Protein AF-A0A6L2PH48-F1 (afdb_monomer_lite)

pLDDT: mean 87.09, std 17.73, range [36.88, 98.69]

Organism: Coptotermes formosanus (NCBI:txid36987)

Radius of gyration: 19.66 Å; chains: 1; bounding box: 58×32×39 Å

Structure (mmCIF, N/CA/C/O backbone):
data_AF-A0A6L2PH48-F1
#
_entry.id   AF-A0A6L2PH48-F1
#
loop_
_atom_site.group_PDB
_atom_site.id
_atom_site.type_symbol
_atom_site.label_atom_id
_atom_site.label_alt_id
_atom_site.label_comp_id
_atom_site.label_asym_id
_atom_site.label_entity_id
_atom_site.label_seq_id
_atom_site.pdbx_PDB_ins_code
_atom_site.Cartn_x
_atom_site.Cartn_y
_atom_site.Cartn_z
_atom_site.occupancy
_atom_site.B_iso_or_equiv
_atom_site.auth_seq_id
_atom_site.auth_comp_id
_atom_site.auth_asym_id
_atom_site.auth_atom_id
_atom_site.pdbx_PDB_model_num
ATOM 1 N N . GLU A 1 1 ? 45.944 -24.969 -23.883 1.00 36.88 1 GLU A N 1
ATOM 2 C CA . GLU A 1 1 ? 46.079 -24.411 -22.525 1.00 36.88 1 GLU A CA 1
ATOM 3 C C . GLU A 1 1 ? 44.964 -23.406 -22.315 1.00 36.88 1 GLU A C 1
ATOM 5 O O . GLU A 1 1 ? 44.760 -22.555 -23.171 1.00 36.88 1 GLU A O 1
ATOM 10 N N . THR A 1 2 ? 44.193 -23.558 -21.245 1.00 51.12 2 THR A N 1
ATOM 11 C CA . THR A 1 2 ? 43.094 -22.650 -20.906 1.00 51.12 2 THR A CA 1
ATOM 12 C C . THR A 1 2 ? 43.474 -21.897 -19.639 1.00 51.12 2 THR A C 1
ATOM 14 O O . THR A 1 2 ? 43.689 -22.535 -18.611 1.00 51.12 2 THR A O 1
ATOM 17 N N . PRO A 1 3 ? 43.490 -20.561 -19.674 1.00 49.91 3 PRO A N 1
ATOM 18 C CA . PRO A 1 3 ? 43.210 -19.751 -18.499 1.00 49.91 3 PRO A CA 1
ATOM 19 C C . PRO A 1 3 ? 41.980 -18.889 -18.836 1.00 49.91 3 PRO A C 1
ATOM 21 O O . PRO A 1 3 ? 42.009 -18.041 -19.714 1.00 49.91 3 PRO A O 1
ATOM 24 N N . GLY A 1 4 ? 40.803 -19.156 -18.278 1.00 52.53 4 GLY A N 1
ATOM 25 C CA . GLY A 1 4 ? 40.568 -18.955 -16.853 1.00 52.53 4 GLY A CA 1
ATOM 26 C C . GLY A 1 4 ? 40.223 -17.493 -16.533 1.00 52.53 4 GLY A C 1
ATOM 27 O O . GLY A 1 4 ? 40.704 -16.973 -15.535 1.00 52.53 4 GLY A O 1
ATOM 28 N N . GLY A 1 5 ? 39.418 -16.821 -17.366 1.00 50.19 5 GLY A N 1
ATOM 29 C CA . GLY A 1 5 ? 38.794 -15.542 -17.023 1.00 50.19 5 GLY A CA 1
ATOM 30 C C . GLY A 1 5 ? 37.489 -15.796 -16.276 1.00 50.19 5 GLY A C 1
ATOM 31 O O . GLY A 1 5 ? 36.470 -16.098 -16.893 1.00 50.19 5 GLY A O 1
ATOM 32 N N . ARG A 1 6 ? 37.524 -15.745 -14.942 1.00 55.69 6 ARG A N 1
ATOM 33 C CA . ARG A 1 6 ? 36.308 -15.753 -14.122 1.00 55.69 6 ARG A CA 1
ATOM 34 C C . ARG A 1 6 ? 35.474 -14.529 -14.499 1.00 55.69 6 ARG A C 1
ATOM 36 O O . ARG A 1 6 ? 35.952 -13.404 -14.429 1.00 55.69 6 ARG A O 1
ATOM 43 N N . ASN A 1 7 ? 34.231 -14.765 -14.915 1.00 59.56 7 ASN A N 1
ATOM 44 C CA . ASN A 1 7 ? 33.219 -13.723 -15.030 1.00 59.56 7 ASN A CA 1
ATOM 45 C C . ASN A 1 7 ? 32.899 -13.205 -13.622 1.00 59.56 7 ASN A C 1
ATOM 47 O O . ASN A 1 7 ? 31.963 -13.670 -12.973 1.00 59.56 7 ASN A O 1
ATOM 51 N N . ASP A 1 8 ? 33.663 -12.218 -13.163 1.00 52.19 8 ASP A N 1
ATOM 52 C CA . ASP A 1 8 ? 33.478 -11.523 -11.884 1.00 52.19 8 ASP A CA 1
ATOM 53 C C . ASP A 1 8 ? 32.267 -10.559 -11.897 1.00 52.19 8 ASP A C 1
ATOM 55 O O . ASP A 1 8 ? 32.209 -9.575 -11.162 1.00 52.19 8 ASP A O 1
ATOM 59 N N . HIS A 1 9 ? 31.238 -10.845 -12.701 1.00 56.16 9 HIS A N 1
ATOM 60 C CA . HIS A 1 9 ? 29.973 -10.099 -12.694 1.00 56.16 9 HIS A CA 1
ATOM 61 C C . HIS A 1 9 ? 29.016 -10.531 -11.572 1.00 56.16 9 HIS A C 1
ATOM 63 O O . HIS A 1 9 ? 27.954 -9.933 -11.403 1.00 56.16 9 HIS A O 1
ATOM 69 N N . ALA A 1 10 ? 29.379 -11.539 -10.776 1.00 55.91 10 ALA A N 1
ATOM 70 C CA . ALA A 1 10 ? 28.521 -12.073 -9.719 1.00 55.91 10 ALA A CA 1
ATOM 71 C C . ALA A 1 10 ? 28.511 -11.243 -8.417 1.00 55.91 10 ALA A C 1
ATOM 73 O O . ALA A 1 10 ? 27.684 -11.509 -7.551 1.00 55.91 10 ALA A O 1
ATOM 74 N N . SER A 1 11 ? 29.383 -10.235 -8.253 1.00 56.53 11 SER A N 1
ATOM 75 C CA . SER A 1 11 ? 29.562 -9.557 -6.952 1.00 56.53 11 SER A CA 1
ATOM 76 C C . SER A 1 11 ? 29.267 -8.046 -6.920 1.00 56.53 11 SER A C 1
ATOM 78 O O . SER A 1 11 ? 29.478 -7.421 -5.881 1.00 56.53 11 SER A O 1
ATOM 80 N N . LYS A 1 12 ? 28.754 -7.433 -7.997 1.00 53.44 12 LYS A N 1
ATOM 81 C CA . LYS A 1 12 ? 28.449 -5.981 -8.034 1.00 53.44 12 LYS A CA 1
ATOM 82 C C . LYS A 1 12 ? 27.049 -5.613 -8.556 1.00 53.44 12 LYS A C 1
ATOM 84 O O . LYS A 1 12 ? 26.859 -4.543 -9.116 1.00 53.44 12 LYS A O 1
ATOM 89 N N . LYS A 1 13 ? 26.036 -6.456 -8.337 1.00 55.81 13 LYS A N 1
ATOM 90 C CA . LYS A 1 13 ? 24.618 -6.106 -8.583 1.00 55.81 13 LYS A CA 1
ATOM 91 C C . LYS A 1 13 ? 23.883 -5.687 -7.300 1.00 55.81 13 LYS A C 1
ATOM 93 O O . LYS A 1 13 ? 22.818 -6.206 -7.001 1.00 55.81 13 LYS A O 1
ATOM 98 N N . LYS A 1 14 ? 24.475 -4.802 -6.493 1.00 57.84 14 LYS A N 1
ATOM 99 C CA . LYS A 1 14 ? 23.814 -4.234 -5.295 1.00 57.84 14 LYS A CA 1
ATOM 100 C C . LYS A 1 14 ? 23.665 -2.710 -5.333 1.00 57.84 14 LYS A C 1
ATOM 102 O O . LYS A 1 14 ? 23.274 -2.123 -4.335 1.00 57.84 14 LYS A O 1
ATOM 107 N N . GLU A 1 15 ? 23.987 -2.069 -6.456 1.00 64.94 15 GLU A N 1
ATOM 108 C CA . GLU A 1 15 ? 23.988 -0.600 -6.567 1.00 64.94 15 GLU A CA 1
ATOM 109 C C . GLU A 1 15 ? 22.859 -0.044 -7.447 1.00 64.94 15 GLU A C 1
ATOM 111 O O . GLU A 1 15 ? 22.722 1.169 -7.568 1.00 64.94 15 GLU A O 1
ATOM 116 N N . CYS A 1 16 ? 22.027 -0.901 -8.044 1.00 79.06 16 CYS A N 1
ATOM 117 C CA . CYS A 1 16 ? 20.864 -0.464 -8.814 1.00 79.06 16 CYS A CA 1
ATOM 118 C C . CYS A 1 16 ? 19.580 -0.634 -7.985 1.00 79.06 16 CYS A C 1
ATOM 120 O O . CYS A 1 16 ? 19.488 -1.599 -7.221 1.00 79.06 16 CYS A O 1
ATOM 122 N N . PRO A 1 17 ? 18.590 0.267 -8.130 1.00 86.62 17 PRO A N 1
ATOM 123 C CA . PRO A 1 17 ? 17.239 0.034 -7.626 1.00 86.62 17 PRO A CA 1
ATOM 124 C C . PRO A 1 17 ? 16.660 -1.285 -8.154 1.00 86.62 17 PRO A C 1
ATOM 126 O O . PRO A 1 17 ? 17.078 -1.766 -9.209 1.00 86.62 17 PRO A O 1
ATOM 129 N N . LEU A 1 18 ? 15.689 -1.836 -7.423 1.00 92.62 18 LEU A N 1
ATOM 130 C CA . LEU A 1 18 ? 14.953 -3.036 -7.827 1.00 92.62 18 LEU A CA 1
ATOM 131 C C . LEU A 1 18 ? 14.267 -2.821 -9.179 1.00 92.62 18 LEU A C 1
ATOM 133 O O . LEU A 1 18 ? 13.784 -1.719 -9.464 1.00 92.62 18 LEU A O 1
ATOM 137 N N . ASP A 1 19 ? 14.187 -3.878 -9.983 1.00 93.19 19 ASP A N 1
ATOM 138 C CA . ASP A 1 19 ? 13.305 -3.866 -11.147 1.00 93.19 19 ASP A CA 1
ATOM 139 C C . ASP A 1 19 ? 11.823 -3.961 -10.731 1.00 93.19 19 ASP A C 1
ATOM 141 O O . ASP A 1 19 ? 11.487 -4.121 -9.554 1.00 93.19 19 ASP A O 1
ATOM 145 N N . LYS A 1 20 ? 10.916 -3.815 -11.704 1.00 93.31 20 LYS A N 1
ATOM 146 C CA . LYS A 1 20 ? 9.465 -3.791 -11.470 1.00 93.31 20 LYS A CA 1
ATOM 147 C C . LYS A 1 20 ? 8.958 -5.069 -10.788 1.00 93.31 20 LYS A C 1
ATOM 149 O O . LYS A 1 20 ? 8.104 -4.976 -9.906 1.00 93.31 20 LYS A O 1
ATOM 154 N N . ASP A 1 21 ? 9.467 -6.233 -11.182 1.00 94.69 21 ASP A N 1
ATOM 155 C CA . ASP A 1 21 ? 8.972 -7.527 -10.705 1.00 94.69 21 ASP A CA 1
ATOM 156 C C . ASP A 1 21 ? 9.513 -7.827 -9.303 1.00 94.69 21 ASP A C 1
ATOM 158 O O . ASP A 1 21 ? 8.756 -8.225 -8.410 1.00 94.69 21 ASP A O 1
ATOM 162 N N . GLU A 1 22 ? 10.801 -7.561 -9.067 1.00 95.50 22 GLU A N 1
ATOM 163 C CA . GLU A 1 22 ? 11.425 -7.667 -7.747 1.00 95.50 22 GLU A CA 1
ATOM 164 C C . GLU A 1 22 ? 10.775 -6.708 -6.742 1.00 95.50 22 GLU A C 1
ATOM 166 O O . GLU A 1 22 ? 10.441 -7.113 -5.621 1.00 95.50 22 GLU A O 1
ATOM 171 N N . LEU A 1 23 ? 10.549 -5.454 -7.149 1.00 96.25 23 LEU A N 1
ATOM 172 C CA . LEU A 1 23 ? 9.843 -4.451 -6.354 1.00 96.25 23 LEU A CA 1
ATOM 173 C C . LEU A 1 23 ? 8.416 -4.905 -6.036 1.00 96.25 23 LEU A C 1
ATOM 175 O O . LEU A 1 23 ? 7.996 -4.832 -4.878 1.00 96.25 23 LEU A O 1
ATOM 179 N N . GLY A 1 24 ? 7.674 -5.376 -7.041 1.00 95.88 24 GLY A N 1
ATOM 180 C CA . GLY A 1 24 ? 6.308 -5.874 -6.891 1.00 95.88 24 GLY A CA 1
ATOM 181 C C . GLY A 1 24 ? 6.221 -7.026 -5.896 1.00 95.88 24 GLY A C 1
ATOM 182 O O . GLY A 1 24 ? 5.423 -6.977 -4.959 1.00 95.88 24 GLY A O 1
ATOM 183 N N . ASN A 1 25 ? 7.090 -8.027 -6.036 1.00 97.38 25 ASN A N 1
ATOM 184 C CA . ASN A 1 25 ? 7.126 -9.187 -5.147 1.00 97.38 25 ASN A CA 1
ATOM 185 C C . ASN A 1 25 ? 7.443 -8.798 -3.691 1.00 97.38 25 ASN A C 1
ATOM 187 O O . ASN A 1 25 ? 6.759 -9.232 -2.762 1.00 97.38 25 ASN A O 1
ATOM 191 N N . GLN A 1 26 ? 8.438 -7.931 -3.476 1.00 97.44 26 GLN A N 1
ATOM 192 C CA . GLN A 1 26 ? 8.778 -7.453 -2.129 1.00 97.44 26 GLN A CA 1
ATOM 193 C C . GLN A 1 26 ? 7.664 -6.589 -1.524 1.00 97.44 26 GLN A C 1
ATOM 195 O O . GLN A 1 26 ? 7.366 -6.701 -0.334 1.00 97.44 26 GLN A O 1
ATOM 200 N N . THR A 1 27 ? 7.004 -5.778 -2.352 1.00 97.25 27 THR A N 1
ATOM 201 C CA . THR A 1 27 ? 5.839 -4.983 -1.951 1.00 97.25 27 THR A CA 1
ATOM 202 C C . THR A 1 27 ? 4.698 -5.880 -1.481 1.00 97.25 27 THR A C 1
ATOM 204 O O . THR A 1 27 ? 4.158 -5.659 -0.400 1.00 97.25 27 THR A O 1
ATOM 207 N N . TRP A 1 28 ? 4.352 -6.921 -2.242 1.00 96.94 28 TRP A N 1
ATOM 208 C CA . TRP A 1 28 ? 3.314 -7.873 -1.840 1.00 96.94 28 TRP A CA 1
ATOM 209 C C . TRP A 1 28 ? 3.658 -8.581 -0.531 1.00 96.94 28 TRP A C 1
ATOM 211 O O . TRP A 1 28 ? 2.781 -8.744 0.317 1.00 96.94 28 TRP A O 1
ATOM 221 N N . GLY A 1 29 ? 4.931 -8.929 -0.323 1.00 98.38 29 GLY A N 1
ATOM 222 C CA . GLY A 1 29 ? 5.413 -9.465 0.951 1.00 98.38 29 GLY A CA 1
ATOM 223 C C . GLY A 1 29 ? 5.151 -8.523 2.132 1.00 98.38 29 GLY A C 1
ATOM 224 O O . GLY A 1 29 ? 4.638 -8.959 3.165 1.00 98.38 29 GLY A O 1
ATOM 225 N N . LEU A 1 30 ? 5.437 -7.226 1.970 1.00 97.81 30 LEU A N 1
ATOM 226 C CA . LEU A 1 30 ? 5.127 -6.199 2.970 1.00 97.81 30 LEU A CA 1
ATOM 227 C C . LEU A 1 30 ? 3.616 -6.093 3.221 1.00 97.81 30 LEU A C 1
ATOM 229 O O . LEU A 1 30 ? 3.184 -6.197 4.368 1.00 97.81 30 LEU A O 1
ATOM 233 N N . LEU A 1 31 ? 2.813 -5.920 2.167 1.00 97.25 31 LEU A N 1
ATOM 234 C CA . LEU A 1 31 ? 1.368 -5.695 2.283 1.00 97.25 31 LEU A CA 1
ATOM 235 C C . LEU A 1 31 ? 0.642 -6.888 2.914 1.00 97.25 31 LEU A C 1
ATOM 237 O O . LEU A 1 31 ? -0.184 -6.704 3.809 1.00 97.25 31 LEU A O 1
ATOM 241 N N . HIS A 1 32 ? 0.975 -8.117 2.509 1.00 97.62 32 HIS A N 1
ATOM 242 C CA . HIS A 1 32 ? 0.398 -9.316 3.118 1.00 97.62 32 HIS A CA 1
ATOM 243 C C . HIS A 1 32 ? 0.808 -9.478 4.579 1.00 97.62 32 HIS A C 1
ATOM 245 O O . HIS A 1 32 ? -0.010 -9.900 5.392 1.00 97.62 32 HIS A O 1
ATOM 251 N N . THR A 1 33 ? 2.042 -9.111 4.928 1.00 98.44 33 THR A N 1
ATOM 252 C CA . THR A 1 33 ? 2.500 -9.128 6.320 1.00 98.44 33 THR A CA 1
ATOM 253 C C . THR A 1 33 ? 1.732 -8.098 7.147 1.00 98.44 33 THR A C 1
ATOM 255 O O . THR A 1 33 ? 1.204 -8.439 8.200 1.00 98.44 33 THR A O 1
ATOM 258 N N . MET A 1 34 ? 1.580 -6.865 6.655 1.00 97.81 34 MET A N 1
ATOM 259 C CA . MET A 1 34 ? 0.757 -5.840 7.310 1.00 97.81 34 MET A CA 1
ATOM 260 C C . MET A 1 34 ? -0.682 -6.319 7.522 1.00 97.81 34 MET A C 1
ATOM 262 O O . MET A 1 34 ? -1.213 -6.162 8.616 1.00 97.81 34 MET A O 1
ATOM 266 N N . GLY A 1 35 ? -1.288 -6.947 6.510 1.00 97.31 35 GLY A N 1
ATOM 267 C CA . GLY A 1 35 ? -2.627 -7.526 6.613 1.00 97.31 35 GLY A CA 1
ATOM 268 C C . GLY A 1 35 ? -2.716 -8.676 7.620 1.00 97.31 35 GLY A C 1
ATOM 269 O O . GLY A 1 35 ? -3.681 -8.747 8.372 1.00 97.31 35 GLY A O 1
ATOM 270 N N . ALA A 1 36 ? -1.702 -9.542 7.687 1.00 98.06 36 ALA A N 1
ATOM 271 C CA . ALA A 1 36 ? -1.656 -10.658 8.634 1.00 98.06 36 ALA A CA 1
ATOM 272 C C . ALA A 1 36 ? -1.530 -10.206 10.100 1.00 98.06 36 ALA A C 1
ATOM 274 O O . ALA A 1 36 ? -2.009 -10.899 10.994 1.00 98.06 36 ALA A O 1
ATOM 275 N N . TYR A 1 37 ? -0.892 -9.058 10.343 1.00 97.62 37 TYR A N 1
ATOM 276 C CA . TYR A 1 37 ? -0.768 -8.452 11.673 1.00 97.62 37 TYR A CA 1
ATOM 277 C C . TYR A 1 37 ? -1.820 -7.371 11.951 1.00 97.62 37 TYR A C 1
ATOM 279 O O . TYR A 1 37 ? -1.817 -6.784 13.035 1.00 97.62 37 TYR A O 1
ATOM 287 N N . TYR A 1 38 ? -2.718 -7.096 11.003 1.00 98.06 38 TYR A N 1
ATOM 288 C CA . TYR A 1 38 ? -3.805 -6.154 11.221 1.00 98.06 38 TYR A CA 1
ATOM 289 C C . TYR A 1 38 ? -4.783 -6.727 12.264 1.00 98.06 38 TYR A C 1
ATOM 291 O O . TYR A 1 38 ? -5.173 -7.889 12.140 1.00 98.06 38 TYR A O 1
ATOM 299 N N . PRO A 1 39 ? -5.182 -5.966 13.303 1.00 98.12 39 PRO A N 1
ATOM 300 C CA . PRO A 1 39 ? -5.991 -6.513 14.390 1.00 98.12 39 PRO A CA 1
ATOM 301 C C . PRO A 1 39 ? -7.360 -7.025 13.922 1.00 98.12 39 PRO A C 1
ATOM 303 O O . PRO A 1 39 ? -8.021 -6.373 13.119 1.00 98.12 39 PRO A O 1
ATOM 306 N N . ASP A 1 40 ? -7.863 -8.105 14.532 1.00 97.94 40 ASP A N 1
ATOM 307 C CA . ASP A 1 40 ? -9.241 -8.588 14.304 1.00 97.94 40 ASP A CA 1
ATOM 308 C C . ASP A 1 40 ? -10.305 -7.537 14.679 1.00 97.94 40 ASP A C 1
ATOM 310 O O . ASP A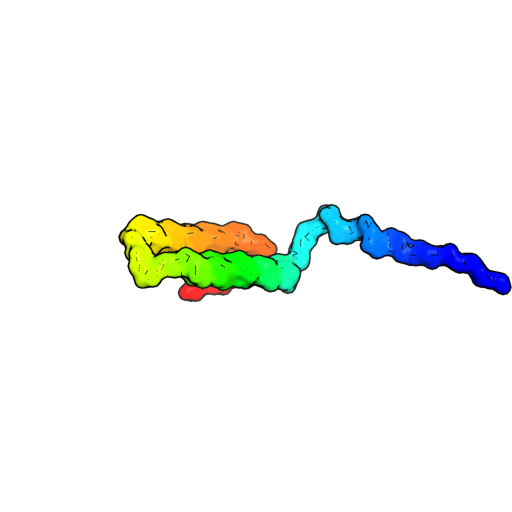 1 40 ? -11.421 -7.520 14.156 1.00 97.94 40 ASP A O 1
ATOM 314 N N . LYS A 1 41 ? -9.972 -6.664 15.638 1.00 98.06 41 LYS A N 1
ATOM 315 C CA . LYS A 1 41 ? -10.830 -5.582 16.140 1.00 98.06 41 LYS A CA 1
ATOM 316 C C . LYS A 1 41 ? -10.056 -4.263 16.149 1.00 98.06 41 LYS A C 1
ATOM 318 O O . LYS A 1 41 ? -9.674 -3.801 17.223 1.00 98.06 41 LYS A O 1
ATOM 323 N N . PRO A 1 42 ? -9.833 -3.655 14.976 1.00 98.00 42 PRO A N 1
ATOM 324 C CA . PRO A 1 42 ? -9.085 -2.416 14.884 1.00 98.00 42 PRO A CA 1
ATOM 325 C C . PRO A 1 42 ? -9.942 -1.254 15.386 1.00 98.00 42 PRO A C 1
ATOM 327 O O . PRO A 1 42 ? -11.163 -1.202 15.141 1.00 98.00 42 PRO A O 1
ATOM 330 N N . THR A 1 43 ? -9.290 -0.314 16.057 1.00 98.69 43 THR A N 1
ATOM 331 C CA . THR A 1 43 ? -9.841 0.983 16.446 1.00 98.69 43 THR A CA 1
ATOM 332 C C . THR A 1 43 ? -10.220 1.807 15.213 1.00 98.69 43 THR A C 1
ATOM 334 O O . THR A 1 43 ? -9.811 1.522 14.085 1.00 98.69 43 THR A O 1
ATOM 337 N N . SER A 1 44 ? -11.028 2.850 15.403 1.00 98.44 44 SER A N 1
ATOM 338 C CA . SER A 1 44 ? -11.377 3.764 14.308 1.00 98.44 44 SER A CA 1
ATOM 339 C C . SER A 1 44 ? -10.145 4.459 13.716 1.00 98.44 44 SER A C 1
ATOM 341 O O . SER A 1 44 ? -10.108 4.695 12.511 1.00 98.44 44 SER A O 1
ATOM 343 N N . GLU A 1 45 ? -9.144 4.749 14.550 1.00 98.50 45 GLU A N 1
ATOM 344 C CA . GLU A 1 45 ? -7.876 5.356 14.139 1.00 98.50 45 GLU A CA 1
ATOM 345 C C . GLU A 1 45 ? -7.063 4.391 13.272 1.00 98.50 45 GLU A C 1
ATOM 347 O O . GLU A 1 45 ? -6.763 4.724 12.134 1.00 98.50 45 GLU A O 1
ATOM 352 N N . GLU A 1 46 ? -6.857 3.142 13.704 1.00 98.31 46 GLU A N 1
ATOM 353 C CA . GLU A 1 46 ? -6.124 2.134 12.914 1.00 98.31 46 GLU A CA 1
ATOM 354 C C . GLU A 1 46 ? -6.771 1.847 11.549 1.00 98.31 46 GLU A C 1
ATOM 356 O O . GLU A 1 46 ? -6.081 1.563 10.569 1.00 98.31 46 GLU A O 1
ATOM 361 N N . ARG A 1 47 ? -8.105 1.907 11.453 1.00 98.31 47 ARG A N 1
ATOM 362 C CA . ARG A 1 47 ? -8.818 1.798 10.165 1.00 98.31 47 ARG A CA 1
ATOM 363 C C . ARG A 1 47 ? -8.533 2.990 9.262 1.00 98.31 47 ARG A C 1
ATOM 365 O O . ARG A 1 47 ? -8.251 2.804 8.080 1.00 98.31 47 ARG A O 1
ATOM 372 N N . SER A 1 48 ? -8.627 4.194 9.821 1.00 98.44 48 SER A N 1
ATOM 373 C CA . SER A 1 48 ? -8.350 5.437 9.103 1.00 98.44 48 SER A CA 1
ATOM 374 C C . SER A 1 48 ? -6.899 5.475 8.627 1.00 98.44 48 SER A C 1
ATOM 376 O O . SER A 1 48 ? -6.638 5.759 7.461 1.00 98.44 48 SER A O 1
ATOM 378 N N . ASP A 1 49 ? -5.958 5.116 9.493 1.00 98.38 49 ASP A N 1
ATOM 379 C CA . ASP A 1 49 ? -4.532 5.120 9.188 1.00 98.38 49 ASP A CA 1
ATOM 380 C C . ASP A 1 49 ? -4.171 4.090 8.127 1.00 98.38 49 ASP A C 1
ATOM 382 O O . ASP A 1 49 ? -3.422 4.409 7.205 1.00 98.38 49 ASP A O 1
ATOM 386 N N . MET A 1 50 ? -4.753 2.889 8.182 1.00 97.94 50 MET A N 1
ATOM 387 C CA . MET A 1 50 ? -4.548 1.888 7.136 1.00 97.94 50 MET A CA 1
ATOM 388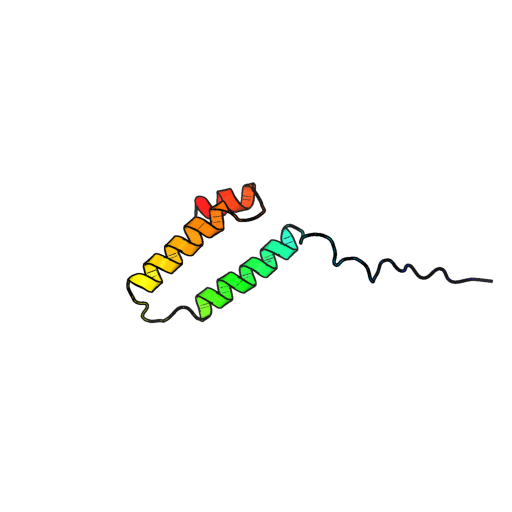 C C . MET A 1 50 ? -5.093 2.368 5.781 1.00 97.94 50 MET A C 1
ATOM 390 O O . MET A 1 50 ? -4.418 2.239 4.759 1.00 97.94 50 MET A O 1
ATOM 394 N N . ALA A 1 51 ? -6.277 2.989 5.751 1.00 96.56 51 ALA A N 1
ATOM 395 C CA . ALA A 1 51 ? -6.830 3.563 4.520 1.00 96.56 51 ALA A CA 1
ATOM 396 C C . ALA A 1 51 ? -5.962 4.715 3.972 1.00 96.56 51 ALA A C 1
ATOM 398 O O . AL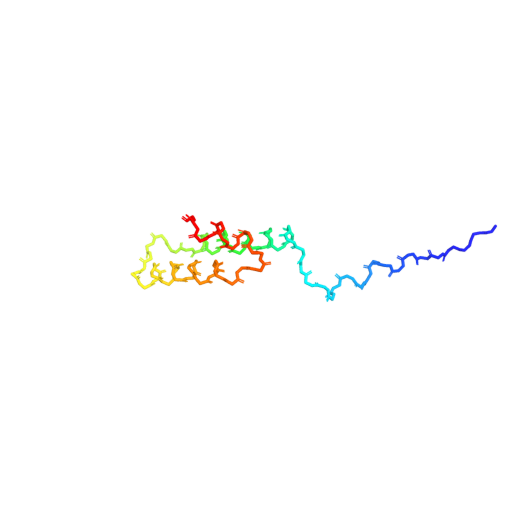A A 1 51 ? -5.693 4.796 2.767 1.00 96.56 51 ALA A O 1
ATOM 399 N N . ASN A 1 52 ? -5.471 5.583 4.860 1.00 97.75 52 ASN A N 1
ATOM 400 C CA . ASN A 1 52 ? -4.568 6.680 4.513 1.00 97.75 52 ASN A CA 1
ATOM 401 C C . ASN A 1 52 ? -3.213 6.169 4.013 1.00 97.75 52 ASN A C 1
ATOM 403 O O . ASN A 1 52 ? -2.652 6.746 3.074 1.00 97.75 52 ASN A O 1
ATOM 407 N N . PHE A 1 53 ? -2.709 5.080 4.599 1.00 97.62 53 PHE A N 1
ATOM 408 C CA . PHE A 1 53 ? -1.510 4.393 4.143 1.00 97.62 53 PHE A CA 1
ATOM 409 C C . PHE A 1 53 ? -1.677 3.960 2.689 1.00 97.62 53 PHE A C 1
ATOM 411 O O . PHE A 1 53 ? -0.887 4.407 1.867 1.00 97.62 53 PHE A O 1
ATOM 418 N N . PHE A 1 54 ? -2.724 3.204 2.337 1.00 96.56 54 PHE A N 1
ATOM 419 C CA . PHE A 1 54 ? -2.943 2.766 0.948 1.00 96.56 54 PHE A CA 1
ATOM 420 C C . PHE A 1 54 ? -3.113 3.941 -0.023 1.00 96.56 54 PHE A C 1
ATOM 422 O O . PHE A 1 54 ? -2.494 3.956 -1.087 1.00 96.56 54 PHE A O 1
ATOM 429 N N . THR A 1 55 ? -3.868 4.968 0.378 1.00 96.44 55 THR A N 1
ATOM 430 C CA . THR A 1 55 ? -4.082 6.188 -0.423 1.00 96.44 55 THR A CA 1
ATOM 431 C C . THR A 1 55 ? -2.780 6.939 -0.709 1.00 96.44 55 THR A C 1
ATOM 433 O O . THR A 1 55 ? -2.604 7.528 -1.775 1.00 96.44 55 THR A O 1
ATOM 436 N N . THR A 1 56 ? -1.873 6.985 0.264 1.00 97.75 56 THR A N 1
ATOM 437 C CA . THR A 1 56 ? -0.587 7.678 0.122 1.00 97.75 56 THR A CA 1
ATOM 438 C C . THR A 1 56 ? 0.415 6.796 -0.609 1.00 97.75 56 THR A C 1
ATOM 440 O O . THR A 1 56 ? 1.097 7.256 -1.520 1.00 97.75 56 THR A O 1
ATOM 443 N N . PHE A 1 57 ? 0.464 5.517 -0.252 1.00 97.44 57 PHE A N 1
ATOM 444 C CA . PHE A 1 57 ? 1.319 4.503 -0.845 1.00 97.44 57 PHE A CA 1
ATOM 445 C C . PHE A 1 57 ? 1.138 4.426 -2.363 1.00 97.44 57 PHE A C 1
ATOM 447 O O . PHE A 1 57 ? 2.123 4.489 -3.097 1.00 97.44 57 PHE A O 1
ATOM 454 N N . SER A 1 58 ? -0.108 4.383 -2.842 1.00 97.25 58 SER A N 1
ATOM 455 C CA . SER A 1 58 ? -0.408 4.291 -4.273 1.00 97.25 58 SER A CA 1
ATOM 456 C C . SER A 1 58 ? 0.099 5.499 -5.072 1.00 97.25 58 SER A C 1
ATOM 458 O O . SER A 1 58 ? 0.551 5.332 -6.200 1.00 97.25 58 SER A O 1
ATOM 460 N N . LYS A 1 59 ? 0.139 6.704 -4.481 1.00 97.25 59 LYS A N 1
ATOM 461 C CA . LYS A 1 59 ? 0.678 7.922 -5.123 1.00 97.25 59 LYS A CA 1
ATOM 462 C C . LYS A 1 59 ? 2.196 7.905 -5.294 1.00 97.25 59 LYS A C 1
ATOM 464 O O . LYS A 1 59 ? 2.709 8.546 -6.208 1.00 97.25 59 LYS A O 1
ATOM 469 N N . PHE A 1 60 ? 2.908 7.218 -4.402 1.00 96.94 60 PHE A N 1
ATOM 470 C CA . PHE A 1 60 ? 4.374 7.186 -4.372 1.00 96.94 60 PHE A CA 1
ATOM 471 C C . PHE A 1 60 ? 4.965 5.863 -4.863 1.00 96.94 60 PHE A C 1
ATOM 473 O O . PHE A 1 60 ? 6.185 5.698 -4.844 1.00 96.94 60 PHE A O 1
ATOM 480 N N . TYR A 1 61 ? 4.130 4.923 -5.309 1.00 97.44 61 TYR A N 1
ATOM 481 C CA . TYR A 1 61 ? 4.607 3.633 -5.782 1.00 97.44 61 TYR A CA 1
ATOM 482 C C . TYR A 1 61 ? 5.507 3.805 -7.026 1.00 97.44 61 TYR A C 1
ATOM 484 O O . TYR A 1 61 ? 5.069 4.424 -7.999 1.00 97.44 61 TYR A O 1
ATOM 492 N N . PRO A 1 62 ? 6.758 3.290 -7.042 1.00 95.62 62 PRO A N 1
ATOM 493 C CA . PRO A 1 62 ? 7.744 3.615 -8.080 1.00 95.62 62 PRO A CA 1
ATOM 494 C C . PRO A 1 62 ? 7.558 2.811 -9.385 1.00 95.62 62 PRO A C 1
ATOM 496 O O . PRO A 1 62 ? 8.497 2.255 -9.946 1.00 95.62 62 PRO A O 1
ATOM 499 N N . CYS A 1 63 ? 6.322 2.779 -9.884 1.00 95.38 63 CYS A N 1
ATOM 500 C CA . CYS A 1 63 ? 5.905 2.290 -11.196 1.00 95.38 63 CYS A CA 1
ATOM 501 C C . CYS A 1 63 ? 4.651 3.079 -11.609 1.00 95.38 63 CYS A C 1
ATOM 503 O O . CYS A 1 63 ? 3.621 2.941 -10.962 1.00 95.38 63 CYS A O 1
ATOM 505 N N . H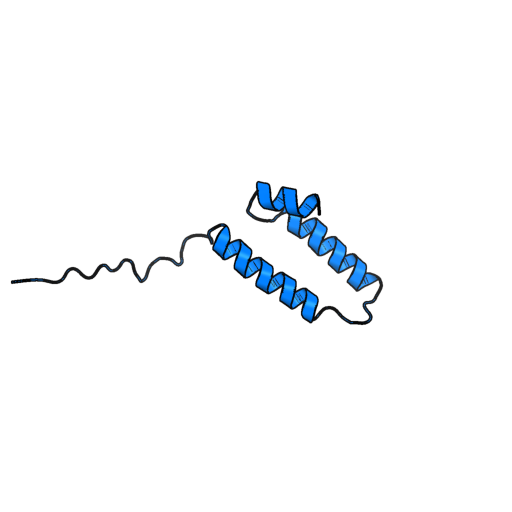IS A 1 64 ? 4.714 3.899 -12.665 1.00 94.38 64 HIS A N 1
ATOM 506 C CA . HIS A 1 64 ? 3.632 4.840 -13.007 1.00 94.38 64 HIS A CA 1
ATOM 507 C C . HIS A 1 64 ? 2.285 4.160 -13.304 1.00 94.38 64 HIS A C 1
ATOM 509 O O . HIS A 1 64 ? 1.264 4.538 -12.739 1.00 94.38 64 HIS A O 1
ATOM 515 N N . GLU A 1 65 ? 2.289 3.149 -14.171 1.00 95.50 65 GLU A N 1
ATOM 516 C CA . GLU A 1 65 ? 1.090 2.372 -1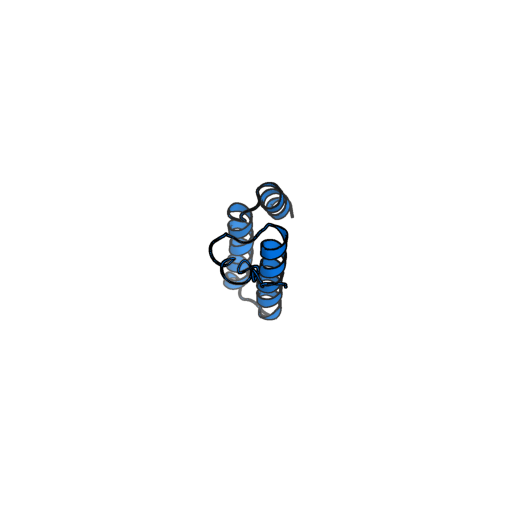4.508 1.00 95.50 65 GLU A CA 1
ATOM 517 C C . GLU A 1 65 ? 0.557 1.606 -13.290 1.00 95.50 65 GLU A C 1
ATOM 519 O O . GLU A 1 65 ? -0.615 1.727 -12.961 1.00 95.50 65 GLU A O 1
ATOM 524 N N . CYS A 1 66 ? 1.435 0.946 -12.527 1.00 95.94 66 CYS A N 1
ATOM 525 C CA . CYS A 1 66 ? 1.045 0.224 -11.317 1.00 95.94 66 CYS A CA 1
ATOM 526 C C . CYS A 1 66 ? 0.460 1.159 -10.244 1.00 95.94 66 CYS A C 1
ATOM 528 O O . CYS A 1 66 ? -0.489 0.805 -9.558 1.00 95.94 66 CYS A O 1
ATOM 530 N N . ALA A 1 67 ? 1.043 2.350 -10.075 1.00 96.88 67 ALA A N 1
ATOM 531 C CA . ALA A 1 67 ? 0.592 3.377 -9.139 1.00 96.88 67 ALA A CA 1
ATOM 532 C C . ALA A 1 67 ? -0.802 3.896 -9.498 1.00 96.88 67 ALA A C 1
ATOM 534 O O . ALA A 1 67 ? -1.599 4.186 -8.607 1.00 96.88 67 ALA A O 1
ATOM 535 N N . LYS A 1 68 ? -1.086 4.026 -10.799 1.00 96.31 68 LYS A N 1
ATOM 536 C CA . LYS A 1 68 ? -2.409 4.390 -11.298 1.00 96.31 68 LYS A CA 1
ATOM 537 C C . LYS A 1 68 ? -3.413 3.271 -11.023 1.00 96.31 68 LYS A C 1
ATOM 539 O O . LYS A 1 68 ? -4.451 3.549 -10.436 1.00 96.31 68 LYS A O 1
ATOM 544 N N . ASP A 1 69 ? -3.063 2.027 -11.343 1.00 94.38 69 ASP A N 1
ATOM 545 C CA . ASP A 1 69 ? -3.923 0.869 -11.077 1.00 94.38 69 ASP A CA 1
ATOM 546 C C . ASP A 1 69 ? -4.227 0.739 -9.572 1.00 94.38 69 ASP A C 1
ATOM 548 O O . ASP A 1 69 ? -5.375 0.561 -9.182 1.00 94.38 69 ASP A O 1
ATOM 552 N N . LEU A 1 70 ? -3.231 0.933 -8.698 1.00 94.44 70 LEU A N 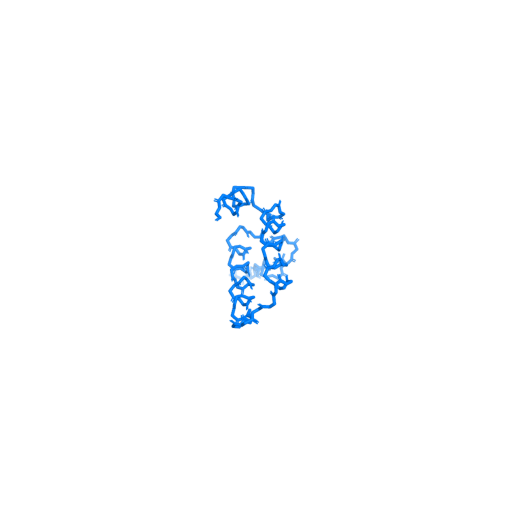1
ATOM 553 C CA . LEU A 1 70 ? -3.406 0.939 -7.236 1.00 94.44 70 LEU A CA 1
ATOM 554 C C . LEU A 1 70 ? -4.292 2.081 -6.704 1.00 94.44 70 LEU A C 1
ATOM 556 O O . LEU A 1 70 ? -4.707 2.017 -5.552 1.00 94.44 70 LEU A O 1
ATOM 560 N N . GLN A 1 71 ? -4.524 3.146 -7.476 1.00 93.94 71 GLN A N 1
ATOM 561 C CA . GLN A 1 71 ? -5.420 4.251 -7.098 1.00 93.94 71 GLN A CA 1
ATOM 562 C C . GLN A 1 71 ? -6.861 4.032 -7.566 1.00 93.94 71 GLN A C 1
ATOM 564 O O . GLN A 1 71 ? -7.769 4.666 -7.031 1.00 93.94 71 GLN A O 1
ATOM 569 N N . GLU A 1 72 ? -7.062 3.198 -8.585 1.00 90.44 72 GLU A N 1
ATOM 570 C CA . GLU A 1 72 ? -8.385 2.876 -9.128 1.00 90.44 72 GLU A CA 1
ATOM 571 C C . GLU A 1 72 ? -9.062 1.712 -8.382 1.00 90.44 72 GLU A C 1
ATOM 573 O O . GLU A 1 72 ? -10.281 1.561 -8.477 1.00 90.44 72 GLU A O 1
ATOM 578 N N . GLN A 1 73 ? -8.281 0.924 -7.634 1.00 63.38 73 GLN A N 1
ATOM 579 C CA . GLN A 1 73 ? -8.723 -0.203 -6.801 1.00 63.38 73 GLN A CA 1
ATOM 580 C C . GLN A 1 73 ? -9.153 0.242 -5.399 1.00 63.38 73 GLN A C 1
ATOM 582 O O . GLN A 1 73 ? -10.145 -0.333 -4.897 1.00 63.38 73 GLN A O 1
#

Sequence (73 aa):
ETPGGRNDHASKKKECPLDKDELGNQTWGLLHTMGAYYPDKPTSEERSDMANFFTTFSKFYPCHECAKDLQEQ

Secondary structure (DSSP, 8-state):
-------GGGS--SSSPPPHHHHHHHHHHHHHHHHHTS-SS--HHHHHHHHHHHHHHHHH-S-HHHHHHHHH-

InterPro domains:
  IPR017905 ERV/ALR sulfhydryl oxidase domain [PF04777] (26-72)
  IPR017905 ERV/ALR sulfhydryl oxidase domain [PS51324] (16-73)
  IPR036774 ERV/ALR sulfhydryl oxidase domain superfamily [G3DSA:1.20.120.310] (4-73)
  IPR036774 ERV/ALR sulfhydryl oxidase domain superfamily [SSF69000] (16-72)
  IPR039799 Sulfhydryl oxidase ALR/ERV [PTHR12645] (11-72)

Foldseek 3Di:
DDDDDPPPPPPPPPPDDDDPVRLVVVVVVVVVVCVVPQDPDDDPVSVVVVVVCLCVCLCPPPDVVSSVVSNVD